Protein AF-C6T6D6-F1 (afdb_monomer_lite)

Radius of gyration: 43.06 Å; chains: 1; bounding box: 74×58×121 Å

Foldseek 3Di:
DDDDDDDDDDDYDDDDDDDDDDDDDDDPPPPPPPPPPPVVPDPPDDDPPDDDDFDKDWDKDWDAPPPPADPVRGIDMDTFIAGPVRDACLVPDQWDWQQADPVDDPRTDIGRGPRGD

Sequence (117 aa):
MSNSNPLPLKRQGEQSSDDGASAIKPSRLKIAIPSEDSDKKNANRRLKDVEICVPIVYGTIAFYLGRKASESQSHKWTVYVRGASNEDLGVVVKRVVFQLHPSFNNPTRVVESPPFE

pLDDT: mean 76.7, std 25.88, range [28.48, 98.5]

Organism: Glycine max (NCBI:txid3847)

Secondary structure (DSSP, 8-state):
----------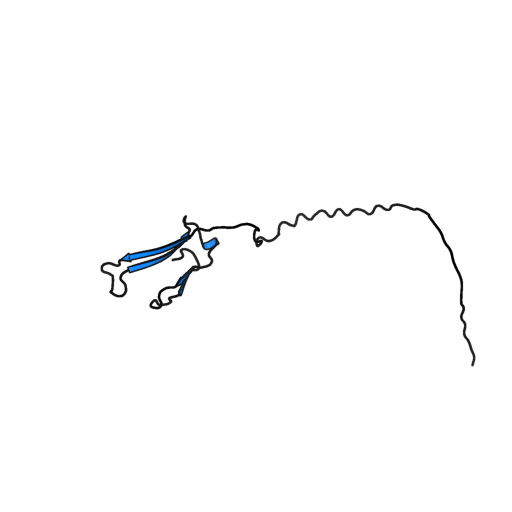-------------------------S------TTPPPTT------EEEEEEEEE-GGG--SS--EEEEEEEEETTS--GGGT-S-EEEE--TTSSS-EEEE-SSSB-

InterPro domains:
  IPR005033 YEATS [PTHR47573] (41-117)
  IPR038704 YEATS superfamily [G3DSA:2.60.40.1970] (46-117)
  IPR055129 YEATS domain [PF03366] (73-117)
  IPR055129 YEATS domain [PS51037] (46-117)

Structure (mmCIF, N/CA/C/O backbone):
data_AF-C6T6D6-F1
#
_entry.id   AF-C6T6D6-F1
#
loop_
_atom_site.group_PDB
_atom_site.id
_atom_site.type_symbol
_atom_site.label_atom_id
_atom_site.label_alt_id
_atom_site.label_comp_id
_atom_site.label_asym_id
_atom_site.label_entity_id
_atom_site.label_seq_id
_atom_site.pdbx_PDB_ins_code
_atom_site.Cartn_x
_atom_site.Cartn_y
_atom_site.Cartn_z
_atom_site.occupancy
_atom_site.B_iso_or_equiv
_atom_site.auth_seq_id
_atom_site.auth_comp_id
_atom_site.auth_asym_id
_atom_site.auth_atom_id
_atom_site.pdbx_PDB_model_num
ATOM 1 N N . MET A 1 1 ? -25.135 -47.451 101.387 1.00 43.00 1 MET A N 1
ATOM 2 C CA . MET A 1 1 ? -24.939 -45.999 101.203 1.00 43.00 1 MET A CA 1
ATOM 3 C C . MET A 1 1 ? -25.752 -45.615 99.969 1.00 43.00 1 MET A C 1
ATOM 5 O O . MET A 1 1 ? -25.351 -45.974 98.875 1.00 43.00 1 MET A O 1
ATOM 9 N N . SER A 1 2 ? -27.060 -45.365 100.129 1.00 42.16 2 SER A N 1
ATOM 10 C CA . SER A 1 2 ? -27.681 -44.039 100.375 1.00 42.16 2 SER A CA 1
ATOM 11 C C . SER A 1 2 ? -27.503 -43.115 99.160 1.00 42.16 2 SER A C 1
ATOM 13 O O . SER A 1 2 ? -26.382 -42.702 98.900 1.00 42.16 2 SER A O 1
ATOM 15 N N . ASN A 1 3 ? -28.538 -42.987 98.312 1.00 31.48 3 ASN A N 1
ATOM 16 C CA . ASN A 1 3 ? -29.530 -41.880 98.291 1.00 31.48 3 ASN A CA 1
ATOM 17 C C . ASN A 1 3 ? -28.891 -40.562 97.786 1.00 31.48 3 ASN A C 1
ATOM 19 O O . ASN A 1 3 ? -27.780 -40.251 98.175 1.00 31.48 3 ASN A O 1
ATOM 23 N N . SER A 1 4 ? -29.485 -39.705 96.953 1.00 40.88 4 SER A N 1
ATOM 24 C CA . SER A 1 4 ? -30.890 -39.458 96.611 1.00 40.88 4 SER A CA 1
ATOM 25 C C . SER A 1 4 ? -30.967 -38.322 95.570 1.00 40.88 4 SER A C 1
ATOM 27 O O . SER A 1 4 ? -30.129 -37.426 95.565 1.00 40.88 4 SER A O 1
ATOM 29 N N . ASN A 1 5 ? -32.021 -38.360 94.752 1.00 39.75 5 ASN A N 1
ATOM 30 C CA . ASN A 1 5 ? -32.567 -37.310 93.868 1.00 39.75 5 ASN A CA 1
ATOM 31 C C . ASN A 1 5 ? -32.953 -36.012 94.645 1.00 39.75 5 ASN A C 1
ATOM 33 O O . ASN A 1 5 ? -33.044 -36.104 95.873 1.00 39.75 5 ASN A O 1
ATOM 37 N N . PRO A 1 6 ? -33.257 -34.844 94.008 1.00 52.41 6 PRO A N 1
ATOM 38 C CA . PRO A 1 6 ? -34.593 -34.642 93.400 1.00 52.41 6 PRO A CA 1
ATOM 39 C C . PRO A 1 6 ? -34.749 -33.633 92.221 1.00 52.41 6 PRO A C 1
ATOM 41 O O . PRO A 1 6 ? -33.949 -32.728 92.007 1.00 52.41 6 PRO A O 1
ATOM 44 N N . LEU A 1 7 ? -35.872 -33.792 91.499 1.00 37.03 7 LEU A N 1
ATOM 45 C CA . LEU A 1 7 ? -36.583 -32.807 90.646 1.00 37.03 7 LEU A CA 1
ATOM 46 C C . LEU A 1 7 ? -37.373 -31.803 91.533 1.00 37.03 7 LEU A C 1
ATOM 48 O O . LEU A 1 7 ? -37.634 -32.146 92.688 1.00 37.03 7 LEU A O 1
ATOM 52 N N . PRO A 1 8 ? -37.830 -30.620 91.054 1.00 45.44 8 PRO A N 1
ATOM 53 C CA . PRO A 1 8 ? -39.135 -30.504 90.362 1.00 45.44 8 PRO A CA 1
ATOM 54 C C . PRO A 1 8 ? -39.152 -29.451 89.221 1.00 45.44 8 PRO A C 1
ATOM 56 O O . PRO A 1 8 ? -38.405 -28.484 89.230 1.00 45.44 8 PRO A O 1
ATOM 59 N N . LEU A 1 9 ? -39.858 -29.658 88.103 1.00 28.72 9 LEU A N 1
ATOM 60 C CA . LEU A 1 9 ? -41.313 -29.540 87.884 1.00 28.72 9 LEU A CA 1
ATOM 61 C C . LEU A 1 9 ? -41.894 -28.118 88.058 1.00 28.72 9 LEU A C 1
ATOM 63 O O . LEU A 1 9 ? -42.085 -27.648 89.172 1.00 28.72 9 LEU A O 1
ATOM 67 N N . LYS A 1 10 ? -42.410 -27.618 86.921 1.00 28.48 10 LYS A N 1
ATOM 68 C CA . LYS A 1 10 ? -43.718 -26.947 86.765 1.00 28.48 10 LYS A CA 1
ATOM 69 C C . LYS A 1 10 ? -43.797 -25.481 87.226 1.00 28.48 10 LYS A C 1
ATOM 71 O O . LYS A 1 10 ? -43.771 -25.208 88.415 1.00 28.48 10 LYS A O 1
ATOM 76 N N . ARG A 1 11 ? -44.195 -24.582 86.319 1.00 35.41 11 ARG A N 1
ATOM 77 C CA . ARG A 1 11 ? -45.606 -24.162 86.169 1.00 35.41 11 ARG A CA 1
ATOM 78 C C . ARG A 1 11 ? -45.770 -22.975 85.224 1.00 35.41 11 ARG A C 1
ATOM 80 O O . ARG A 1 11 ? -45.008 -22.029 85.314 1.00 35.41 11 ARG A O 1
ATOM 87 N N . GLN A 1 12 ? -46.881 -23.075 84.487 1.00 29.44 12 GLN A N 1
ATOM 88 C CA . GLN A 1 12 ? -47.832 -22.020 84.110 1.00 29.44 12 GLN A CA 1
ATOM 89 C C . GLN A 1 12 ? -47.279 -20.922 83.1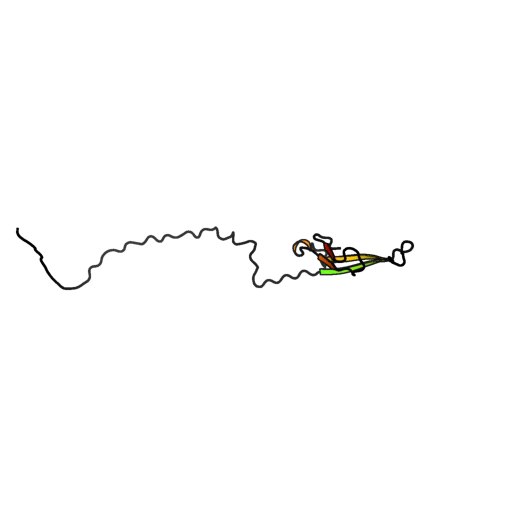98 1.00 29.44 12 GLN A C 1
ATOM 91 O O . GLN A 1 12 ? -46.217 -20.369 83.415 1.00 29.44 12 GLN A O 1
ATOM 96 N N . GLY A 1 13 ? -47.933 -20.629 82.087 1.00 30.88 13 GLY A N 1
ATOM 97 C CA . GLY A 1 13 ? -49.369 -20.375 81.969 1.00 30.88 13 GLY A CA 1
ATOM 98 C C . GLY A 1 13 ? -49.423 -18.940 81.464 1.00 30.88 13 GLY A C 1
ATOM 99 O O . GLY A 1 13 ? -48.840 -18.060 82.079 1.00 30.88 13 GLY A O 1
ATOM 100 N N . GLU A 1 14 ? -49.773 -18.783 80.197 1.00 29.89 14 GLU A N 1
ATOM 101 C CA . GLU A 1 14 ? -51.067 -18.234 79.787 1.00 29.89 14 GLU A CA 1
ATOM 102 C C . GLU A 1 14 ? -51.020 -16.718 79.648 1.00 29.89 14 GLU A C 1
ATOM 104 O O . GLU A 1 14 ? -50.590 -16.027 80.558 1.00 29.89 14 GLU A O 1
ATOM 109 N N . GLN A 1 15 ? -51.587 -16.282 78.517 1.00 30.66 15 GLN A N 1
ATOM 110 C CA . GLN A 1 15 ? -52.357 -15.049 78.365 1.00 30.66 15 GLN A CA 1
ATOM 111 C C . GLN A 1 15 ? -51.572 -13.739 78.513 1.00 30.66 15 GLN A C 1
ATOM 113 O O . GLN A 1 15 ? -50.759 -13.549 79.399 1.00 30.66 15 GLN A O 1
ATOM 118 N N . SER A 1 16 ? -51.795 -12.692 77.743 1.00 29.97 16 SER A N 1
ATOM 119 C CA . SER A 1 16 ? -52.522 -12.356 76.517 1.00 29.97 16 SER A CA 1
ATOM 120 C C . SER A 1 16 ? -52.477 -10.828 76.526 1.00 29.97 16 SER A C 1
ATOM 122 O O . SER A 1 16 ? -52.480 -10.259 77.620 1.00 29.97 16 SER A O 1
ATOM 124 N N . SER A 1 17 ? -52.578 -10.197 75.351 1.00 31.62 17 SER A N 1
ATOM 125 C CA . SER A 1 17 ? -52.962 -8.782 75.155 1.00 31.62 17 SER A CA 1
ATOM 126 C C . SER A 1 17 ? -52.039 -7.727 75.786 1.00 31.62 17 SER A C 1
ATOM 128 O O . SER A 1 17 ? -51.391 -7.949 76.794 1.00 31.62 17 SER A O 1
ATOM 130 N N . ASP A 1 18 ? -51.948 -6.498 75.324 1.00 30.39 18 ASP A N 1
ATOM 131 C CA . ASP A 1 18 ? -52.244 -5.785 74.085 1.00 30.39 18 ASP A CA 1
ATOM 132 C C . ASP A 1 18 ? -51.669 -4.380 74.353 1.00 30.39 18 ASP A C 1
ATOM 134 O O . ASP A 1 18 ? -51.575 -3.965 75.509 1.00 30.39 18 ASP A O 1
ATOM 138 N N . ASP A 1 19 ? -51.247 -3.702 73.296 1.00 36.31 19 ASP A N 1
ATOM 139 C CA . ASP A 1 19 ? -51.030 -2.260 73.174 1.00 36.31 19 ASP A CA 1
ATOM 140 C C . ASP A 1 19 ? -50.370 -1.439 74.307 1.00 36.31 19 ASP A C 1
ATOM 142 O O . ASP A 1 19 ? -50.918 -1.150 75.370 1.00 36.31 19 ASP A O 1
ATOM 146 N N . GLY A 1 20 ? -49.206 -0.866 73.977 1.00 34.16 20 GLY A N 1
ATOM 147 C CA . GLY A 1 20 ? -48.586 0.197 74.767 1.00 34.16 20 GLY A CA 1
ATOM 148 C C . GLY A 1 20 ? -47.421 0.866 74.044 1.00 34.16 20 GLY A C 1
ATOM 149 O O . GLY A 1 20 ? -46.275 0.441 74.156 1.00 34.16 20 GLY A O 1
ATOM 150 N N . ALA A 1 21 ? -47.725 1.919 73.287 1.00 39.16 21 ALA A N 1
ATOM 151 C CA . ALA A 1 21 ? -46.797 2.731 72.506 1.00 39.16 21 ALA A CA 1
ATOM 152 C C . ALA A 1 21 ? -45.569 3.247 73.287 1.00 39.16 21 ALA A C 1
ATOM 154 O O . ALA A 1 21 ? -45.693 3.720 74.417 1.00 39.16 21 ALA A O 1
ATOM 155 N N . SER A 1 22 ? -44.399 3.307 72.633 1.00 38.78 22 SER A N 1
ATOM 156 C CA . SER A 1 22 ? -43.396 4.339 72.938 1.00 38.78 22 SER A CA 1
ATOM 157 C C . SER A 1 22 ? -42.315 4.529 71.870 1.00 38.78 22 SER A C 1
ATOM 159 O O . SER A 1 22 ? -41.540 3.633 71.553 1.00 38.78 22 SER A O 1
ATOM 161 N N . ALA A 1 23 ? -42.231 5.790 71.443 1.00 44.88 23 ALA A N 1
ATOM 162 C CA . ALA A 1 23 ? -41.026 6.542 71.105 1.00 44.88 23 ALA A CA 1
ATOM 163 C C . ALA A 1 23 ? -40.217 6.150 69.852 1.00 44.88 23 ALA A C 1
ATOM 165 O O . ALA A 1 23 ? -39.308 5.321 69.852 1.00 44.88 23 ALA A O 1
ATOM 166 N N . ILE A 1 24 ? -40.484 6.934 68.808 1.00 44.66 24 ILE A N 1
ATOM 167 C CA . ILE A 1 24 ? -39.652 7.210 67.636 1.00 44.66 24 ILE A CA 1
ATOM 168 C C . ILE A 1 24 ? -38.200 7.496 68.064 1.00 44.66 24 ILE A C 1
ATOM 170 O O . ILE A 1 24 ? -37.933 8.474 68.763 1.00 44.66 24 ILE A O 1
ATOM 174 N N . LYS A 1 25 ? -37.243 6.694 67.583 1.00 46.88 25 LYS A N 1
ATOM 175 C CA . LYS A 1 25 ? -35.829 7.092 67.491 1.00 46.88 25 LYS A CA 1
ATOM 176 C C . LYS A 1 25 ? -35.525 7.391 66.022 1.00 46.88 25 LYS A C 1
ATOM 178 O O . LYS A 1 25 ? -35.689 6.491 65.200 1.00 46.88 25 LYS A O 1
ATOM 183 N N . PRO A 1 26 ? -35.088 8.608 65.655 1.00 41.75 26 PRO A N 1
ATOM 184 C CA . PRO A 1 26 ? -34.738 8.898 64.275 1.00 41.75 26 PRO A CA 1
ATOM 185 C C . PRO A 1 26 ? -33.466 8.125 63.917 1.00 41.75 26 PRO A C 1
ATOM 187 O O . PRO A 1 26 ? -32.384 8.384 64.450 1.00 41.75 26 PRO A O 1
ATOM 190 N N . SER A 1 27 ? -33.586 7.157 63.010 1.00 51.75 27 SER A N 1
ATOM 191 C CA . SER A 1 27 ? -32.427 6.551 62.365 1.00 51.75 27 SER A CA 1
ATOM 192 C C . SER A 1 27 ? -31.732 7.637 61.550 1.00 51.75 27 SER A C 1
ATOM 194 O O . SER A 1 27 ? -32.252 8.097 60.533 1.00 51.75 27 SER A O 1
ATOM 196 N N . ARG A 1 28 ? -30.566 8.073 62.030 1.00 47.97 28 ARG A N 1
ATOM 197 C CA . ARG A 1 28 ? -29.671 9.002 61.340 1.00 47.97 28 ARG A CA 1
ATOM 198 C C . ARG A 1 28 ? -29.422 8.487 59.923 1.00 47.97 28 ARG A C 1
ATOM 200 O O . ARG A 1 28 ? -28.704 7.504 59.746 1.00 47.97 28 ARG A O 1
ATOM 207 N N . LEU A 1 29 ? -30.005 9.153 58.929 1.00 48.31 29 LEU A N 1
ATOM 208 C CA . LEU A 1 29 ? -29.675 8.933 57.528 1.00 48.31 29 LEU A CA 1
ATOM 209 C C . LEU A 1 29 ? -28.187 9.249 57.361 1.00 48.31 29 LEU A C 1
ATOM 211 O O . LEU A 1 29 ? -27.766 10.404 57.426 1.00 48.31 29 LEU A O 1
ATOM 215 N N . LYS A 1 30 ? -27.370 8.207 57.195 1.00 53.84 30 LYS A N 1
ATOM 216 C CA . LYS A 1 30 ? -26.029 8.368 56.645 1.00 53.84 30 LYS A CA 1
ATOM 217 C C . LYS A 1 30 ? -26.222 8.691 55.169 1.00 53.84 30 LYS A C 1
ATOM 219 O O . LYS A 1 30 ? -26.374 7.789 54.353 1.00 53.84 30 LYS A O 1
ATOM 224 N N . ILE A 1 31 ? -26.257 9.981 54.851 1.00 51.38 31 ILE A N 1
ATOM 225 C CA . ILE A 1 31 ? -26.029 10.459 53.491 1.00 51.38 31 ILE A CA 1
ATOM 226 C C . ILE A 1 31 ? -24.583 10.076 53.181 1.00 51.38 31 ILE A C 1
ATOM 228 O O . ILE A 1 31 ? -23.641 10.730 53.627 1.00 51.38 31 ILE A O 1
ATOM 232 N N . ALA A 1 32 ? -24.410 8.938 52.513 1.00 49.03 32 ALA A N 1
ATOM 233 C CA . ALA A 1 32 ? -23.165 8.639 51.841 1.00 49.0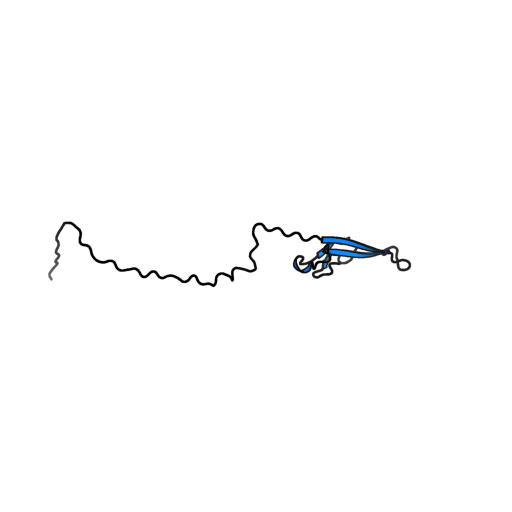3 32 ALA A CA 1
ATOM 234 C C . ALA A 1 32 ? -23.030 9.690 50.741 1.00 49.03 32 ALA A C 1
ATOM 236 O O . ALA A 1 32 ? -23.811 9.709 49.791 1.00 49.03 32 ALA A O 1
ATOM 237 N N . ILE A 1 33 ? -22.084 10.606 50.929 1.00 57.12 33 ILE A N 1
ATOM 238 C CA . ILE A 1 33 ? -21.576 11.454 49.857 1.00 57.12 33 ILE A CA 1
ATOM 239 C C . ILE A 1 33 ? -21.189 10.484 48.732 1.00 57.12 33 ILE A C 1
ATOM 241 O O . ILE A 1 33 ? -20.386 9.582 49.003 1.00 57.12 33 ILE A O 1
ATO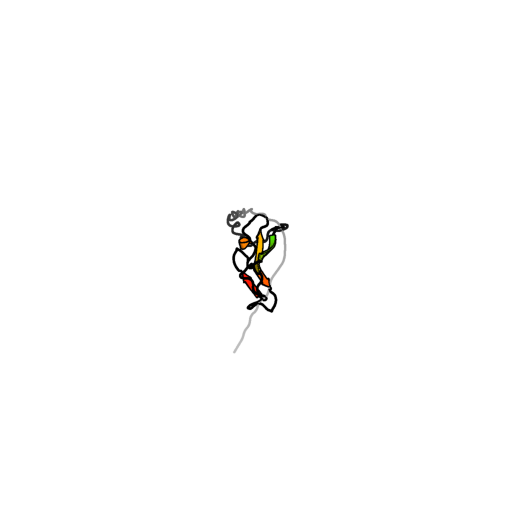M 245 N N . PRO A 1 34 ? -21.773 10.574 47.523 1.00 48.38 34 PRO A N 1
ATOM 246 C CA . PRO A 1 34 ? -21.278 9.786 46.414 1.00 48.38 34 PRO A CA 1
ATOM 247 C C . PRO A 1 34 ? -19.833 10.229 46.218 1.00 48.38 34 PRO A C 1
ATOM 249 O O . PRO A 1 34 ? -19.548 11.401 45.994 1.00 48.38 34 PRO A O 1
ATOM 252 N N . SER A 1 35 ? -18.910 9.300 46.426 1.00 50.44 35 SER A N 1
ATOM 253 C CA . SER A 1 35 ? -17.510 9.501 46.107 1.00 50.44 35 SER A CA 1
ATOM 254 C C . SER A 1 35 ? -17.418 9.913 44.638 1.00 50.44 35 SER A C 1
ATOM 256 O O . SER A 1 35 ? -17.680 9.093 43.753 1.00 50.44 35 SER A O 1
ATOM 258 N N . GLU A 1 36 ? -17.049 11.172 44.404 1.00 53.69 36 GLU A N 1
ATOM 259 C CA . GLU A 1 36 ? -16.573 11.742 43.137 1.00 53.69 36 GLU A CA 1
ATOM 260 C C . GLU A 1 36 ? -15.232 11.080 42.753 1.00 53.69 36 GLU A C 1
ATOM 262 O O . GLU A 1 36 ? -14.189 11.716 42.671 1.00 53.69 36 GLU A O 1
ATOM 267 N N . ASP A 1 37 ? -15.229 9.754 42.620 1.00 53.12 37 ASP A N 1
ATOM 268 C CA . ASP A 1 37 ? -14.064 8.951 42.234 1.00 53.12 37 ASP A CA 1
ATOM 269 C C . ASP A 1 37 ? -14.506 7.806 41.310 1.00 53.12 37 ASP A C 1
ATOM 271 O O . ASP A 1 37 ? -14.153 6.642 41.478 1.00 53.12 37 ASP A O 1
ATOM 275 N N . SER A 1 38 ? -15.388 8.120 40.353 1.00 55.06 38 SER A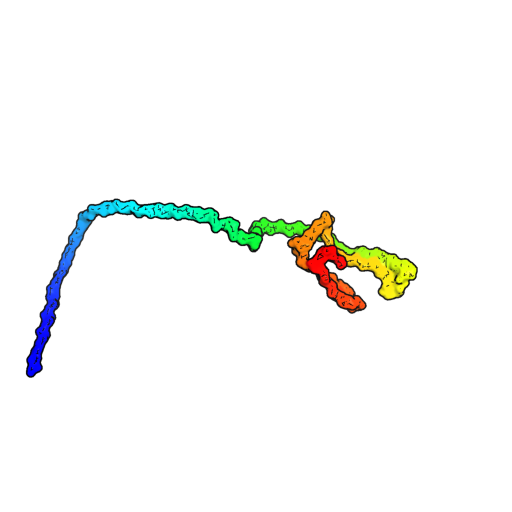 N 1
ATOM 276 C CA . SER A 1 38 ? -15.916 7.143 39.385 1.00 55.06 38 SER A CA 1
ATOM 277 C C . SER A 1 38 ? -15.455 7.369 37.942 1.00 55.06 38 SER A C 1
ATOM 279 O O . SER A 1 38 ? -15.788 6.556 37.076 1.00 55.06 38 SER A O 1
ATOM 281 N N . ASP A 1 39 ? -14.635 8.391 37.681 1.00 57.78 39 ASP A N 1
ATOM 282 C CA . ASP A 1 39 ? -14.186 8.736 36.322 1.00 57.78 39 ASP A CA 1
ATOM 283 C C . ASP A 1 39 ? -12.824 8.145 35.934 1.00 57.78 39 ASP A C 1
ATOM 285 O O . ASP A 1 39 ? -12.331 8.358 34.830 1.00 57.78 39 ASP A O 1
ATOM 289 N N . LYS A 1 40 ? -12.246 7.271 36.769 1.00 58.28 40 LYS A N 1
ATOM 290 C CA . LYS A 1 40 ? -11.175 6.349 36.340 1.00 58.28 40 LYS A CA 1
ATOM 291 C C . LYS A 1 40 ? -11.721 5.065 35.703 1.00 58.28 40 LYS A C 1
ATOM 293 O O . LYS A 1 40 ? -11.068 4.021 35.722 1.00 58.28 40 LYS A O 1
ATOM 298 N N . LYS A 1 41 ? -12.921 5.101 35.115 1.00 58.44 41 LYS A N 1
ATOM 299 C CA . LYS A 1 41 ? -13.462 3.963 34.361 1.00 58.44 41 LYS A CA 1
ATOM 300 C C . LYS A 1 41 ? -12.825 3.873 32.975 1.00 58.44 41 LYS A C 1
ATOM 302 O O . LYS A 1 41 ? -13.359 4.369 31.994 1.00 58.44 41 LYS A O 1
ATOM 307 N N . ASN A 1 42 ? -11.721 3.128 32.933 1.00 63.62 42 ASN A N 1
ATOM 308 C CA . ASN A 1 42 ? -11.187 2.399 31.784 1.00 63.62 42 ASN A CA 1
ATOM 309 C C . ASN A 1 42 ? -11.097 3.181 30.463 1.00 63.62 42 ASN A C 1
ATOM 311 O O . ASN A 1 42 ? -11.982 3.087 29.613 1.00 63.62 42 ASN A O 1
ATOM 315 N N . ALA A 1 43 ? -9.919 3.755 30.204 1.00 68.88 43 ALA A N 1
ATOM 316 C CA . ALA A 1 43 ? -9.486 4.191 28.869 1.00 68.88 43 ALA A CA 1
ATOM 317 C C . ALA A 1 43 ? -9.539 3.074 27.794 1.00 68.88 43 ALA A C 1
ATOM 319 O O . ALA A 1 43 ? -9.441 3.350 26.606 1.00 68.88 43 ALA A O 1
ATOM 320 N N . ASN A 1 44 ? -9.741 1.814 28.201 1.00 79.00 44 ASN A N 1
ATOM 321 C CA . ASN A 1 44 ? -9.883 0.645 27.327 1.00 79.00 44 ASN A CA 1
ATOM 322 C C . ASN A 1 44 ? -11.343 0.242 27.046 1.00 79.00 44 ASN A C 1
ATOM 324 O O . ASN A 1 44 ? -11.605 -0.870 26.578 1.00 79.00 44 ASN A O 1
ATOM 328 N N . ARG A 1 45 ? -12.328 1.087 27.369 1.00 87.69 45 ARG A N 1
ATOM 329 C CA . ARG A 1 45 ? -13.730 0.769 27.086 1.00 87.69 45 ARG A CA 1
ATOM 330 C C . ARG A 1 45 ? -14.012 0.917 25.590 1.00 87.69 45 ARG A C 1
ATOM 332 O O . ARG A 1 45 ? -13.932 2.011 25.045 1.00 87.69 45 ARG A O 1
ATOM 339 N N . ARG A 1 46 ? -14.433 -0.176 24.945 1.00 89.19 46 ARG A N 1
ATOM 340 C CA . ARG A 1 46 ? -15.017 -0.119 23.596 1.00 89.19 46 ARG A CA 1
ATOM 341 C C . ARG A 1 46 ? -16.260 0.773 23.619 1.00 89.19 46 ARG A C 1
ATOM 343 O O . ARG A 1 46 ? -17.152 0.564 24.450 1.00 89.19 46 ARG A O 1
ATOM 350 N N . LEU A 1 47 ? -16.309 1.753 22.723 1.00 90.69 47 LEU A N 1
ATOM 351 C CA . LEU A 1 47 ? -17.488 2.588 22.522 1.00 90.69 47 LEU A CA 1
ATOM 352 C C . LEU A 1 47 ? -18.590 1.734 21.883 1.00 90.69 47 LEU A C 1
ATOM 354 O O . LEU A 1 47 ? -18.324 0.963 20.963 1.00 90.69 47 LEU A O 1
ATOM 358 N N . LYS A 1 48 ? -19.807 1.811 22.430 1.00 93.62 48 LYS A N 1
ATOM 359 C CA . LYS A 1 48 ? -20.972 1.119 21.864 1.00 93.62 48 LYS A CA 1
ATOM 360 C C . LYS A 1 48 ? -21.500 1.9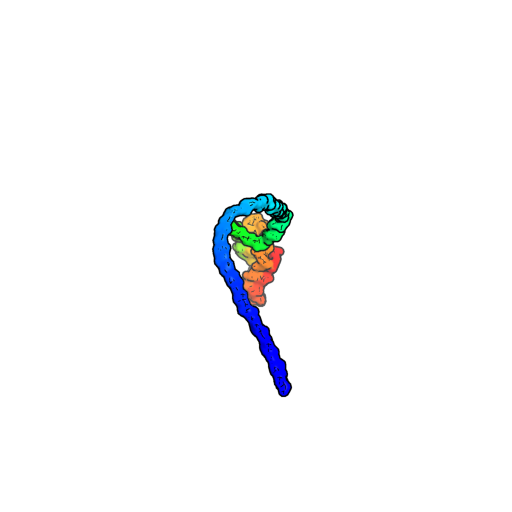29 20.683 1.00 93.62 48 LYS A C 1
ATOM 362 O O . LYS A 1 48 ? -21.471 3.152 20.756 1.00 93.62 48 LYS A O 1
ATOM 367 N N . ASP A 1 49 ? -21.971 1.238 19.649 1.00 93.88 49 ASP A N 1
ATOM 368 C CA . ASP A 1 49 ? -22.647 1.826 18.484 1.00 93.88 49 ASP A CA 1
ATOM 369 C C . ASP A 1 49 ? -21.802 2.865 17.714 1.00 93.88 49 ASP A C 1
ATOM 371 O O . ASP A 1 49 ? -22.333 3.802 17.124 1.00 93.88 49 ASP A O 1
ATOM 375 N N . VAL A 1 50 ? -20.471 2.694 17.717 1.00 95.81 50 VAL A N 1
ATOM 376 C CA . VAL A 1 50 ? -19.517 3.524 16.963 1.00 95.81 50 VAL A CA 1
ATOM 377 C C . VAL A 1 50 ? -18.805 2.679 15.911 1.00 95.81 50 VAL A C 1
ATOM 379 O O . VAL A 1 50 ? -18.217 1.645 16.229 1.00 95.81 50 VAL A O 1
ATOM 382 N N . GLU A 1 51 ? -18.803 3.168 14.674 1.00 94.19 51 GLU A N 1
ATOM 383 C CA . GLU A 1 51 ? -18.012 2.652 13.558 1.00 94.19 51 GLU A CA 1
ATOM 384 C C . GLU A 1 51 ? -16.968 3.699 13.149 1.00 94.19 51 GLU A C 1
ATOM 386 O O . GLU A 1 51 ? -17.262 4.894 13.094 1.00 94.19 51 GLU A O 1
ATOM 391 N N . ILE A 1 52 ? -15.735 3.257 12.888 1.00 92.56 52 ILE A N 1
ATOM 392 C CA . ILE A 1 52 ? -14.640 4.113 12.421 1.00 92.56 52 ILE A CA 1
ATOM 393 C C . ILE A 1 52 ? -14.125 3.534 11.108 1.00 92.56 52 ILE A C 1
ATOM 395 O O . ILE A 1 52 ? -13.657 2.396 11.072 1.00 92.56 52 ILE A O 1
ATOM 399 N N . CYS A 1 53 ? -14.163 4.341 10.053 1.00 94.38 53 CYS A N 1
ATOM 400 C CA . CYS A 1 53 ? -13.644 3.984 8.739 1.00 94.38 53 CYS A CA 1
ATOM 401 C C . CYS A 1 53 ? -12.340 4.741 8.479 1.00 94.38 53 CYS A C 1
ATOM 403 O O . CYS A 1 53 ? -12.329 5.971 8.496 1.00 94.38 53 CYS A O 1
ATOM 405 N N . VAL A 1 54 ? -11.255 4.010 8.211 1.00 94.75 54 VAL A N 1
ATOM 406 C CA . VAL A 1 54 ? -9.961 4.586 7.812 1.00 94.75 54 VAL A CA 1
ATOM 407 C C . VAL A 1 54 ? -9.685 4.191 6.358 1.00 94.75 54 VAL A C 1
ATOM 409 O O . VAL A 1 54 ? -9.411 3.017 6.097 1.00 94.75 54 VAL A O 1
ATOM 412 N N . PRO A 1 55 ? -9.817 5.118 5.393 1.00 95.94 55 PRO A N 1
ATOM 413 C CA . PRO A 1 55 ? -9.599 4.817 3.984 1.00 95.94 55 PRO A CA 1
ATOM 414 C C . PRO A 1 55 ? -8.108 4.626 3.692 1.00 95.94 55 PRO A C 1
ATOM 416 O O . PRO A 1 55 ? -7.280 5.440 4.072 1.00 95.94 55 PRO A O 1
ATOM 419 N N . ILE A 1 56 ? -7.754 3.574 2.958 1.00 96.88 56 ILE A N 1
ATOM 420 C CA . ILE A 1 56 ? -6.364 3.309 2.570 1.00 96.88 56 ILE A CA 1
ATOM 421 C C . ILE A 1 56 ? -6.203 3.315 1.054 1.00 96.88 56 ILE A C 1
ATOM 423 O O . ILE A 1 56 ? -7.127 2.999 0.305 1.00 96.88 56 ILE A O 1
ATOM 427 N N . VAL A 1 57 ? -4.988 3.612 0.611 1.00 97.25 57 VAL A N 1
ATOM 428 C CA . VAL A 1 57 ? -4.527 3.440 -0.763 1.00 97.25 57 VAL A CA 1
ATOM 429 C C . VAL A 1 57 ? -3.383 2.442 -0.747 1.00 97.25 57 VAL A C 1
ATOM 431 O O . VAL A 1 57 ? -2.424 2.582 0.009 1.00 97.25 57 VAL A O 1
ATOM 434 N N . TYR A 1 58 ? -3.465 1.440 -1.608 1.00 97.50 58 TYR A N 1
ATOM 435 C CA . TYR A 1 58 ? -2.412 0.454 -1.797 1.00 97.50 58 TYR A CA 1
ATOM 436 C C . TYR A 1 58 ? -2.082 0.335 -3.278 1.00 97.50 58 TYR A C 1
ATOM 438 O O . TYR A 1 58 ? -2.911 0.633 -4.141 1.00 97.50 58 TYR A O 1
ATOM 446 N N . GLY A 1 59 ? -0.864 -0.088 -3.586 1.00 97.94 59 GLY A N 1
ATOM 447 C CA . GLY A 1 59 ? -0.456 -0.227 -4.974 1.00 97.94 59 GLY A CA 1
ATOM 448 C C . GLY A 1 59 ? 1.008 -0.569 -5.139 1.00 97.94 59 GLY A C 1
ATOM 449 O O . GLY A 1 59 ? 1.685 -1.009 -4.212 1.00 97.94 59 GLY A O 1
ATOM 450 N N . THR A 1 60 ? 1.496 -0.390 -6.359 1.00 98.31 60 THR A N 1
ATOM 451 C CA . THR A 1 60 ? 2.901 -0.574 -6.710 1.00 98.31 60 THR A CA 1
ATOM 452 C C . THR A 1 60 ? 3.331 0.542 -7.646 1.00 98.31 60 THR A C 1
ATOM 454 O O . THR A 1 60 ? 2.609 0.888 -8.577 1.00 98.31 60 THR A O 1
ATOM 457 N N . ILE A 1 61 ? 4.516 1.092 -7.407 1.00 98.06 61 ILE A N 1
ATOM 458 C CA . ILE A 1 61 ? 5.189 2.016 -8.321 1.00 98.06 61 ILE A CA 1
ATOM 459 C C . ILE A 1 61 ? 6.383 1.271 -8.896 1.00 98.06 61 ILE A C 1
ATOM 461 O O . ILE A 1 61 ? 7.138 0.661 -8.142 1.00 98.06 61 ILE A O 1
ATOM 465 N N . ALA A 1 62 ? 6.568 1.316 -10.212 1.00 98.12 62 ALA A N 1
ATOM 466 C CA . ALA A 1 62 ? 7.682 0.666 -10.885 1.00 98.12 62 ALA A CA 1
ATOM 467 C C . ALA A 1 62 ? 8.361 1.623 -11.866 1.00 98.12 62 ALA A C 1
ATOM 469 O O . ALA A 1 62 ? 7.704 2.370 -12.586 1.00 98.12 62 ALA A O 1
ATOM 470 N N . PHE A 1 63 ? 9.688 1.560 -11.913 1.00 97.94 63 PHE A N 1
ATOM 471 C CA . PHE A 1 63 ? 10.524 2.325 -12.824 1.00 97.94 63 PHE A CA 1
ATOM 472 C C . PHE A 1 63 ? 11.416 1.374 -13.609 1.00 97.94 63 PHE A C 1
ATOM 474 O O . PHE A 1 63 ? 12.109 0.528 -13.032 1.00 97.94 63 PHE A O 1
ATOM 481 N N . TYR A 1 64 ? 11.406 1.524 -14.929 1.00 97.94 64 TYR A N 1
ATOM 482 C CA . TYR A 1 64 ? 12.291 0.772 -15.805 1.00 97.94 64 TYR A CA 1
ATOM 483 C C . TYR A 1 64 ? 13.756 1.157 -15.549 1.00 97.94 64 TYR A C 1
ATOM 485 O O . TYR A 1 64 ? 14.092 2.337 -15.448 1.00 97.94 64 TYR A O 1
ATOM 493 N N . LEU A 1 65 ? 14.642 0.161 -15.448 1.00 98.06 65 LEU A N 1
ATOM 494 C CA . LEU A 1 65 ? 16.060 0.367 -15.123 1.00 98.06 65 LEU A CA 1
ATOM 495 C C . LEU A 1 65 ? 16.909 0.846 -16.313 1.00 98.06 65 LEU A C 1
ATOM 497 O O . LEU A 1 65 ? 18.084 1.191 -16.139 1.00 98.06 65 LEU A O 1
ATOM 501 N N . GLY A 1 66 ? 16.344 0.888 -17.522 1.00 96.94 66 GLY A N 1
ATOM 502 C CA . GLY A 1 66 ? 17.052 1.339 -18.718 1.00 96.94 66 GLY A CA 1
ATOM 503 C C . GLY A 1 66 ? 18.284 0.484 -18.998 1.00 96.94 66 GLY A C 1
ATOM 504 O O . GLY A 1 66 ? 18.240 -0.738 -18.928 1.00 96.94 66 GLY A O 1
ATOM 505 N N . ARG A 1 67 ? 19.427 1.135 -19.243 1.00 96.69 67 ARG A N 1
ATOM 506 C CA . ARG A 1 67 ? 20.711 0.457 -19.513 1.00 96.69 67 ARG A CA 1
ATOM 507 C C . ARG A 1 67 ? 21.218 -0.432 -18.368 1.00 96.69 67 ARG A C 1
ATOM 509 O O . ARG A 1 67 ? 22.138 -1.205 -18.588 1.00 96.69 67 ARG A O 1
ATOM 516 N N . LYS A 1 68 ? 20.667 -0.298 -17.154 1.00 96.25 68 LYS A N 1
ATOM 517 C CA . LYS A 1 68 ? 21.004 -1.148 -15.998 1.00 96.25 68 LYS A CA 1
ATOM 518 C C . LYS A 1 68 ? 20.087 -2.368 -15.867 1.00 96.25 68 LYS A C 1
ATOM 520 O O . LYS A 1 68 ? 20.284 -3.158 -14.951 1.00 96.25 68 LYS A O 1
ATOM 525 N N . ALA A 1 69 ? 19.070 -2.488 -16.721 1.00 96.44 69 ALA A N 1
ATOM 526 C CA . ALA A 1 69 ? 18.188 -3.642 -16.732 1.00 96.44 69 ALA A CA 1
ATOM 527 C C . ALA A 1 69 ? 18.965 -4.899 -17.137 1.00 96.44 69 ALA A C 1
ATOM 529 O O . ALA A 1 69 ? 19.763 -4.873 -18.073 1.00 96.44 69 ALA A O 1
ATOM 530 N N . SER A 1 70 ? 18.681 -6.000 -16.454 1.00 96.00 70 SER A N 1
ATOM 531 C CA . SER A 1 70 ? 19.031 -7.345 -16.900 1.00 96.00 70 SER A CA 1
ATOM 532 C C . SER A 1 70 ? 17.767 -8.088 -17.332 1.00 96.00 70 SER A C 1
ATOM 534 O O . SER A 1 70 ? 16.647 -7.632 -17.088 1.00 96.00 70 SER A O 1
ATOM 536 N N . GLU A 1 71 ? 17.937 -9.259 -17.943 1.00 92.12 71 GLU A N 1
ATOM 537 C CA . GLU A 1 71 ? 16.823 -10.151 -18.285 1.00 92.12 71 GLU A CA 1
ATOM 538 C C . GLU A 1 71 ? 16.000 -10.549 -17.046 1.00 92.12 71 GLU A C 1
ATOM 540 O O . GLU A 1 71 ? 14.774 -10.599 -17.092 1.00 92.12 71 GLU A O 1
ATOM 545 N N . SER A 1 72 ? 16.669 -10.751 -15.907 1.00 91.38 72 SER A N 1
ATOM 546 C CA . SER A 1 72 ? 16.042 -11.134 -14.638 1.00 91.38 72 SER A CA 1
ATOM 547 C C . SER A 1 72 ? 15.564 -9.953 -13.785 1.00 91.38 72 SER A C 1
ATOM 549 O O . SER A 1 72 ? 14.745 -10.140 -12.886 1.00 91.38 72 SER A O 1
ATOM 551 N N . GLN A 1 73 ? 16.049 -8.736 -14.044 1.00 95.00 73 GLN A N 1
ATOM 552 C CA . GLN A 1 73 ? 15.693 -7.533 -13.297 1.00 95.00 73 GLN A CA 1
ATOM 553 C C . GLN A 1 73 ? 15.561 -6.338 -14.245 1.00 95.00 73 GLN A C 1
ATOM 555 O O . GLN A 1 73 ? 16.506 -5.587 -14.487 1.00 95.00 73 GLN A O 1
ATOM 560 N N . SER A 1 74 ? 14.349 -6.137 -14.761 1.00 97.56 74 SER A N 1
ATOM 561 C CA . SER A 1 74 ? 14.043 -5.045 -15.691 1.00 97.56 74 SER A CA 1
ATOM 562 C C . SER A 1 74 ? 13.575 -3.763 -14.998 1.00 97.56 74 SER A C 1
ATOM 564 O O . SER A 1 74 ? 13.792 -2.665 -15.509 1.00 97.56 74 SER A O 1
ATOM 566 N N . HIS A 1 75 ? 12.960 -3.886 -13.822 1.00 98.12 75 HIS A N 1
ATOM 567 C CA . HIS A 1 75 ? 12.353 -2.775 -13.096 1.00 98.12 75 HIS A CA 1
ATOM 568 C C . HIS A 1 75 ? 12.832 -2.729 -11.647 1.00 98.12 75 HIS A C 1
ATOM 570 O O . HIS A 1 75 ? 13.070 -3.761 -11.015 1.00 98.12 75 HIS A O 1
ATOM 576 N N . LYS A 1 76 ? 12.903 -1.515 -11.100 1.00 97.56 76 LYS A N 1
ATOM 577 C CA . LYS A 1 76 ? 12.845 -1.294 -9.656 1.00 97.56 76 LYS A CA 1
ATOM 578 C C . LYS A 1 76 ? 11.410 -0.944 -9.308 1.00 97.56 76 LYS A C 1
ATOM 580 O O . LYS A 1 76 ? 10.837 -0.058 -9.935 1.00 97.56 76 LYS A O 1
ATOM 585 N N . TRP A 1 77 ? 10.849 -1.618 -8.320 1.00 98.12 77 TRP A N 1
ATOM 586 C CA . TRP A 1 77 ? 9.479 -1.389 -7.895 1.00 98.12 77 TRP A CA 1
ATOM 587 C C . TRP A 1 77 ? 9.382 -1.319 -6.375 1.00 98.12 77 TRP A C 1
ATOM 589 O O . TRP A 1 77 ? 10.252 -1.822 -5.664 1.00 98.12 77 TRP A O 1
ATOM 599 N N . THR A 1 78 ? 8.318 -0.676 -5.917 1.00 98.19 78 THR A N 1
ATOM 600 C CA . THR A 1 78 ? 7.954 -0.511 -4.513 1.00 98.19 78 THR A CA 1
ATOM 601 C C . THR A 1 78 ? 6.463 -0.793 -4.399 1.00 98.19 78 THR A C 1
ATOM 603 O O . THR A 1 78 ? 5.668 -0.133 -5.071 1.00 98.19 78 THR A O 1
ATOM 606 N N . VAL A 1 79 ? 6.085 -1.786 -3.596 1.00 98.44 79 VAL A N 1
ATOM 607 C CA . VAL A 1 79 ? 4.692 -2.020 -3.185 1.00 98.44 79 VAL A CA 1
ATOM 608 C C . VAL A 1 79 ? 4.428 -1.171 -1.949 1.00 98.44 79 VAL A C 1
ATOM 610 O O . VAL A 1 79 ? 5.341 -0.993 -1.162 1.00 98.44 79 VAL A O 1
ATOM 613 N N . TYR A 1 80 ? 3.235 -0.611 -1.772 1.00 98.06 80 TYR A N 1
ATOM 614 C CA . TYR A 1 80 ? 2.977 0.271 -0.633 1.00 98.06 80 TYR A CA 1
ATOM 615 C C . TYR A 1 80 ? 1.542 0.173 -0.116 1.00 98.06 80 TYR A C 1
ATOM 617 O O . TYR A 1 80 ? 0.622 -0.182 -0.858 1.00 98.06 80 TYR A O 1
ATOM 625 N N . VAL A 1 81 ? 1.365 0.556 1.150 1.00 98.00 81 VAL A N 1
ATOM 626 C CA . VAL A 1 81 ? 0.079 0.861 1.795 1.00 98.00 81 VAL A CA 1
ATOM 627 C C . VAL A 1 81 ? 0.191 2.229 2.469 1.00 98.00 81 VAL A C 1
ATOM 629 O O . VAL A 1 81 ? 1.122 2.480 3.231 1.00 98.00 81 VAL A O 1
ATOM 632 N N . ARG A 1 82 ? -0.740 3.138 2.180 1.00 96.44 82 ARG A N 1
ATOM 633 C CA . ARG A 1 82 ? -0.747 4.529 2.659 1.00 96.44 82 ARG A CA 1
ATOM 634 C C . ARG A 1 82 ? -2.165 4.969 3.019 1.00 96.44 82 ARG A C 1
ATOM 636 O O . ARG A 1 82 ? -3.131 4.372 2.548 1.00 96.44 82 ARG A O 1
ATOM 643 N N . GLY A 1 83 ? -2.289 6.007 3.843 1.00 96.25 83 GLY A N 1
ATOM 644 C CA . GLY A 1 83 ? -3.569 6.674 4.083 1.00 96.25 83 GLY A CA 1
ATOM 645 C C . GLY A 1 83 ? -4.048 7.409 2.831 1.00 96.25 83 GLY A C 1
ATOM 646 O O . GLY A 1 83 ? -3.223 7.906 2.057 1.00 96.25 83 GLY A O 1
ATOM 647 N N . ALA A 1 84 ? -5.359 7.479 2.606 1.00 94.75 84 ALA A N 1
ATOM 648 C CA . ALA A 1 84 ? -5.900 8.106 1.397 1.00 94.75 84 ALA A CA 1
ATOM 649 C C . ALA A 1 84 ? -5.630 9.617 1.328 1.00 94.75 84 ALA A C 1
ATOM 651 O O . ALA A 1 84 ? -5.489 10.163 0.234 1.00 94.75 84 ALA A O 1
ATOM 652 N N . SER A 1 85 ? -5.508 10.274 2.484 1.00 92.38 85 SER A N 1
ATOM 653 C CA . SER A 1 85 ? -5.184 11.699 2.609 1.00 92.38 85 SER A CA 1
ATOM 654 C C . SER A 1 85 ? -3.818 11.929 3.268 1.00 92.38 85 SER A C 1
ATOM 656 O O . SER A 1 85 ? -3.592 12.979 3.865 1.00 92.38 85 SER A O 1
ATOM 658 N N . ASN A 1 86 ? -2.894 10.963 3.153 1.00 86.38 86 ASN A N 1
ATOM 659 C CA . ASN A 1 86 ? -1.596 10.943 3.845 1.00 86.38 86 ASN A CA 1
ATOM 660 C C . ASN A 1 86 ? -1.693 10.942 5.385 1.00 86.38 86 ASN A C 1
ATOM 662 O O . ASN A 1 86 ? -0.784 11.431 6.057 1.00 86.38 86 ASN A O 1
ATOM 666 N N . GLU A 1 87 ? -2.770 10.397 5.960 1.00 89.19 87 GLU A N 1
ATOM 667 C CA . GLU A 1 87 ? -2.851 10.192 7.408 1.00 89.19 87 GLU A CA 1
ATOM 668 C C . GLU A 1 87 ? -1.811 9.186 7.938 1.00 89.19 87 GLU A C 1
ATOM 670 O O . GLU A 1 87 ? -1.359 8.281 7.227 1.00 89.19 87 GLU A O 1
ATOM 675 N N . ASP A 1 88 ? -1.454 9.329 9.219 1.00 91.38 88 ASP A N 1
ATOM 676 C CA . ASP A 1 88 ? -0.592 8.375 9.914 1.00 91.38 88 ASP A CA 1
ATOM 677 C C . ASP A 1 88 ? -1.362 7.089 10.234 1.00 91.38 88 ASP A C 1
ATOM 679 O O . ASP A 1 88 ? -2.153 7.019 11.175 1.00 91.38 88 ASP A O 1
ATOM 683 N N . LEU A 1 89 ? -1.107 6.047 9.445 1.00 95.50 89 LEU A N 1
ATOM 684 C CA . LEU A 1 89 ? -1.698 4.730 9.655 1.00 95.50 89 LEU A CA 1
ATOM 685 C C . LEU A 1 89 ? -1.099 3.982 10.855 1.00 95.50 89 LEU A C 1
ATOM 687 O O . LEU A 1 89 ? -1.715 3.019 11.304 1.00 95.50 89 LEU A O 1
ATOM 691 N N . GLY A 1 90 ? 0.047 4.397 11.406 1.00 94.62 90 GLY A N 1
ATOM 692 C CA . GLY A 1 90 ? 0.694 3.721 12.538 1.00 94.62 90 GLY A CA 1
ATOM 693 C C . GLY A 1 90 ? -0.165 3.685 13.808 1.00 94.62 90 GLY A C 1
ATOM 694 O O . GLY A 1 90 ? -0.005 2.795 14.642 1.00 94.62 90 GLY A O 1
ATOM 695 N N . VAL A 1 91 ? -1.134 4.599 13.931 1.00 93.75 91 VAL A N 1
ATOM 696 C CA . VAL A 1 91 ? -2.078 4.642 15.060 1.00 93.75 91 VAL A CA 1
ATOM 697 C C . VAL A 1 91 ? -3.150 3.547 15.005 1.00 93.75 91 VAL A C 1
ATOM 699 O O . VAL A 1 91 ? -3.700 3.184 16.044 1.00 93.75 91 VAL A O 1
ATOM 702 N N . VAL A 1 92 ? -3.443 2.999 13.818 1.00 94.88 92 VAL A N 1
ATOM 703 C CA . VAL A 1 92 ? -4.474 1.958 13.619 1.00 94.88 92 VAL A CA 1
ATOM 704 C C . VAL A 1 92 ? -3.923 0.647 13.048 1.00 94.88 92 VAL A C 1
ATOM 706 O O . VAL A 1 92 ? -4.510 -0.413 13.264 1.00 94.88 92 VAL A O 1
ATOM 709 N N . VAL A 1 93 ? -2.784 0.686 12.353 1.00 96.06 93 VAL A N 1
ATOM 710 C CA . VAL A 1 93 ? -2.115 -0.468 11.742 1.00 96.06 93 VAL A CA 1
ATOM 711 C C . VAL A 1 93 ? -0.849 -0.803 12.522 1.00 96.06 93 VAL A C 1
ATOM 713 O O . VAL A 1 93 ? 0.118 -0.051 12.517 1.00 96.06 93 VAL A O 1
ATOM 716 N N . LYS A 1 94 ? -0.821 -1.992 13.133 1.00 97.25 94 LYS A N 1
ATOM 717 C CA . LYS A 1 94 ? 0.361 -2.498 13.851 1.00 97.25 94 LYS A CA 1
ATOM 718 C C . LYS A 1 94 ? 1.514 -2.898 12.923 1.00 97.25 94 LYS A C 1
ATOM 720 O O . LYS A 1 94 ? 2.669 -2.755 13.294 1.00 97.25 94 LYS A O 1
ATOM 725 N N . ARG A 1 95 ? 1.207 -3.529 11.787 1.00 97.94 95 ARG A N 1
ATOM 726 C CA . ARG A 1 95 ? 2.189 -3.993 10.794 1.00 97.94 95 ARG A CA 1
ATOM 727 C C . ARG A 1 95 ? 1.511 -4.305 9.466 1.00 97.94 95 ARG A C 1
ATOM 729 O O . ARG A 1 95 ? 0.355 -4.730 9.459 1.00 97.94 95 ARG A O 1
ATOM 736 N N . VAL A 1 96 ? 2.265 -4.211 8.379 1.00 98.44 96 VAL A N 1
ATOM 737 C CA . VAL A 1 96 ? 1.876 -4.677 7.043 1.00 98.44 96 VAL A CA 1
ATOM 738 C C . VAL A 1 96 ? 2.731 -5.881 6.664 1.00 98.44 96 VAL A C 1
ATOM 740 O O . VAL A 1 96 ? 3.928 -5.925 6.946 1.00 98.44 96 VAL A O 1
ATOM 743 N N . VAL A 1 97 ? 2.106 -6.889 6.057 1.00 98.50 97 VAL A N 1
ATOM 744 C CA . VAL A 1 97 ? 2.794 -8.082 5.558 1.00 98.50 97 VAL A CA 1
ATOM 745 C C . VAL A 1 97 ? 2.670 -8.114 4.042 1.00 98.50 97 VAL A C 1
ATOM 747 O O . VAL A 1 97 ? 1.578 -8.310 3.515 1.00 98.50 97 VAL A O 1
ATOM 750 N N . PHE A 1 98 ? 3.788 -7.940 3.345 1.00 98.50 98 PHE A N 1
ATOM 751 C CA . PHE A 1 98 ? 3.867 -8.069 1.896 1.00 98.50 98 PHE A CA 1
ATOM 752 C C . PHE A 1 98 ? 4.246 -9.499 1.531 1.00 98.50 98 PHE A C 1
ATOM 754 O O . PHE A 1 98 ? 5.326 -9.977 1.884 1.00 98.50 98 PHE A O 1
ATOM 761 N N . GLN A 1 99 ? 3.353 -10.178 0.815 1.00 98.25 99 GLN A N 1
ATOM 762 C CA . GLN A 1 99 ? 3.609 -11.505 0.274 1.00 98.25 99 GLN A CA 1
ATOM 763 C C . GLN A 1 99 ? 4.066 -11.383 -1.181 1.00 98.25 99 GLN A C 1
ATOM 765 O O . GLN A 1 99 ? 3.281 -11.075 -2.073 1.00 98.25 99 GLN A O 1
ATOM 770 N N . LEU A 1 100 ? 5.352 -11.614 -1.408 1.00 98.00 100 LEU A N 1
ATOM 771 C CA . LEU A 1 100 ? 5.989 -11.614 -2.717 1.00 98.00 100 LEU A CA 1
ATOM 772 C C . LEU A 1 100 ? 5.936 -13.011 -3.343 1.00 98.00 100 LEU A C 1
ATOM 774 O O . LEU A 1 100 ? 5.682 -14.013 -2.665 1.00 98.00 100 LEU A O 1
ATOM 778 N N . HIS A 1 101 ? 6.213 -13.075 -4.645 1.00 97.19 101 HIS A N 1
ATOM 779 C CA . HIS A 1 101 ? 6.336 -14.340 -5.364 1.00 97.19 101 HIS A CA 1
ATOM 780 C C . HIS A 1 101 ? 7.456 -15.219 -4.752 1.00 97.19 101 HIS A C 1
ATOM 782 O O . HIS A 1 101 ? 8.496 -14.676 -4.368 1.00 97.19 101 HIS A O 1
ATOM 788 N N . PRO A 1 102 ? 7.316 -16.559 -4.692 1.00 98.00 102 PRO A N 1
ATOM 789 C CA . PRO A 1 102 ? 8.300 -17.447 -4.053 1.00 98.00 102 PRO A CA 1
ATOM 790 C C . PRO A 1 102 ? 9.721 -17.408 -4.632 1.00 98.00 102 PRO A C 1
ATOM 792 O O . PRO A 1 102 ? 10.656 -17.853 -3.978 1.00 98.00 102 PRO A O 1
ATOM 795 N N . SER A 1 103 ? 9.905 -16.874 -5.843 1.00 95.88 103 SER A N 1
ATOM 796 C CA . SER A 1 103 ? 11.236 -16.673 -6.434 1.00 95.88 103 SER A CA 1
ATOM 797 C C . SER A 1 103 ? 12.065 -15.598 -5.723 1.00 95.88 103 SER A C 1
ATOM 799 O O . SER A 1 103 ? 13.269 -15.507 -5.950 1.00 95.88 103 SER A O 1
ATOM 801 N N . PHE A 1 104 ? 11.438 -14.749 -4.904 1.00 96.12 104 PHE A N 1
ATOM 802 C CA . PHE A 1 104 ? 12.140 -13.744 -4.117 1.00 96.12 104 PHE A CA 1
ATOM 803 C C . PHE A 1 104 ? 12.662 -14.360 -2.825 1.00 96.12 104 PHE A C 1
ATOM 805 O O . PHE A 1 104 ? 11.937 -15.050 -2.112 1.00 96.12 104 PHE A O 1
ATOM 812 N N . ASN A 1 105 ? 13.906 -14.033 -2.471 1.00 96.00 105 ASN A N 1
ATOM 813 C CA . ASN A 1 105 ? 14.422 -14.359 -1.148 1.00 96.00 105 ASN A CA 1
ATOM 814 C C . ASN A 1 105 ? 13.555 -13.688 -0.073 1.00 96.00 105 ASN A C 1
ATOM 816 O O . ASN A 1 105 ? 13.206 -12.517 -0.228 1.00 96.00 105 ASN A O 1
ATOM 820 N N . ASN A 1 106 ? 13.236 -14.386 1.017 1.00 96.25 106 ASN A N 1
ATOM 821 C CA . ASN A 1 106 ? 12.306 -13.910 2.050 1.00 96.25 106 ASN A CA 1
ATOM 822 C C . ASN A 1 106 ? 10.991 -13.377 1.439 1.00 96.25 106 ASN A C 1
ATOM 824 O O . ASN A 1 106 ? 10.739 -12.175 1.506 1.00 96.25 106 ASN A O 1
ATOM 828 N N . PRO A 1 107 ? 10.162 -14.219 0.801 1.00 97.88 107 PRO A N 1
ATOM 829 C CA . PRO A 1 107 ? 8.996 -13.745 0.058 1.00 97.88 107 PRO A CA 1
ATOM 830 C C . PRO A 1 107 ? 7.944 -13.096 0.967 1.00 97.88 107 PRO A C 1
ATOM 832 O O . PRO A 1 107 ? 7.179 -12.263 0.509 1.00 97.88 107 PRO A O 1
ATOM 835 N N . THR A 1 108 ? 7.922 -13.411 2.260 1.00 98.31 108 THR A N 1
ATOM 836 C CA . THR A 1 108 ? 7.081 -12.719 3.244 1.00 98.31 108 THR A CA 1
ATOM 837 C C . THR A 1 108 ? 7.890 -11.611 3.917 1.00 98.31 108 THR A C 1
ATOM 839 O O . THR A 1 108 ? 8.812 -11.889 4.683 1.00 98.31 108 THR A O 1
ATOM 842 N N . ARG A 1 109 ? 7.554 -10.348 3.645 1.00 98.31 109 ARG A N 1
ATOM 843 C CA . ARG A 1 109 ? 8.182 -9.171 4.267 1.00 98.31 109 ARG A CA 1
ATOM 844 C C . ARG A 1 109 ? 7.219 -8.533 5.251 1.00 98.31 109 ARG A C 1
ATOM 846 O O . ARG A 1 109 ? 6.058 -8.323 4.922 1.00 98.31 109 ARG A O 1
ATOM 853 N N . VAL A 1 110 ? 7.694 -8.232 6.453 1.00 98.38 110 VAL A N 1
ATOM 854 C CA . VAL A 1 110 ? 6.895 -7.603 7.510 1.00 98.38 110 VAL A CA 1
ATOM 855 C C . VAL A 1 110 ? 7.453 -6.210 7.764 1.00 98.38 110 VAL A C 1
ATOM 857 O O . VAL A 1 110 ? 8.646 -6.078 8.021 1.00 98.38 110 VAL A O 1
ATOM 860 N N . VAL A 1 111 ? 6.595 -5.195 7.695 1.00 98.25 111 VAL A N 1
ATOM 861 C CA . VAL A 1 111 ? 6.934 -3.799 7.989 1.00 98.25 111 VAL A CA 1
ATOM 862 C C . VAL A 1 111 ? 6.101 -3.344 9.181 1.00 98.25 111 VAL A C 1
ATOM 864 O O . VAL A 1 111 ? 4.872 -3.366 9.127 1.00 98.25 111 VAL A O 1
ATOM 867 N N . GLU A 1 112 ? 6.763 -2.990 10.280 1.00 97.75 112 GLU A N 1
ATOM 868 C CA . GLU A 1 112 ? 6.117 -2.706 11.572 1.00 97.75 112 GLU A CA 1
ATOM 869 C C . GLU A 1 112 ? 5.833 -1.217 11.805 1.00 97.75 112 GLU A C 1
ATOM 871 O O . GLU A 1 112 ? 5.040 -0.875 12.675 1.00 97.75 112 GLU A O 1
ATOM 876 N N . SER A 1 113 ? 6.434 -0.325 11.016 1.00 96.25 113 SER A N 1
ATOM 877 C CA . SER A 1 113 ? 6.257 1.124 11.135 1.00 96.25 113 SER A CA 1
ATOM 878 C C . SER A 1 113 ? 6.171 1.788 9.760 1.00 96.25 113 SER A C 1
ATOM 880 O O . SER A 1 113 ? 6.807 1.297 8.826 1.00 96.25 113 SER A O 1
ATOM 882 N N . PRO A 1 114 ? 5.441 2.908 9.617 1.00 94.44 114 PRO A N 1
ATOM 883 C CA . PRO A 1 114 ? 5.414 3.657 8.367 1.00 94.44 114 PRO A CA 1
ATOM 884 C C . PRO A 1 114 ? 6.814 4.205 7.996 1.00 94.44 114 PRO A C 1
ATOM 886 O O . PRO A 1 114 ? 7.614 4.486 8.893 1.00 94.44 114 PRO A O 1
ATOM 889 N N . PRO A 1 115 ? 7.117 4.398 6.696 1.00 95.81 115 PRO A N 1
ATOM 890 C CA . PRO A 1 115 ? 6.260 4.092 5.552 1.00 95.81 115 PRO A CA 1
ATOM 891 C C . PRO A 1 115 ? 6.127 2.578 5.335 1.00 95.81 115 PRO A C 1
ATOM 893 O O . PRO A 1 115 ? 7.105 1.838 5.391 1.00 95.81 115 PRO A O 1
ATOM 896 N N . PHE A 1 116 ? 4.898 2.114 5.098 1.00 97.88 116 PHE A N 1
ATOM 897 C CA . PHE A 1 116 ? 4.633 0.705 4.819 1.00 97.88 116 PHE A CA 1
ATOM 898 C C . PHE A 1 116 ? 4.893 0.424 3.336 1.00 97.88 116 PHE A C 1
ATOM 900 O O . PHE A 1 116 ? 3.958 0.474 2.531 1.00 97.88 116 PHE A O 1
ATOM 907 N N . GLU A 1 117 ? 6.157 0.176 2.980 1.00 96.75 117 GLU A N 1
ATOM 908 C CA . GLU A 1 117 ? 6.614 -0.073 1.603 1.00 96.75 117 GLU A CA 1
ATOM 909 C C . GLU A 1 117 ? 7.854 -0.979 1.480 1.00 96.75 117 GLU A C 1
ATOM 911 O O . GLU A 1 117 ? 8.555 -1.171 2.500 1.00 96.75 117 GLU A O 1
#